Protein AF-A0A7W0SH45-F1 (afdb_monomer_lite)

Secondary structure (DSSP, 8-state):
-HHHHHHHHTSSS-HHHHHHHHHHTT----HHHHHHHHHHHHHHHHHTS-TTSPPPTTSHHHHHHHHHH--HHHHHHTT-

Structure (mmCIF, N/CA/C/O backbone):
data_AF-A0A7W0SH45-F1
#
_entry.id   AF-A0A7W0SH45-F1
#
loop_
_atom_site.group_PDB
_atom_site.id
_atom_site.type_symbol
_atom_site.label_atom_id
_atom_site.label_alt_id
_atom_site.label_comp_id
_atom_site.label_asym_id
_atom_site.label_entity_id
_atom_site.label_seq_id
_atom_site.pdbx_PDB_ins_code
_atom_site.Cartn_x
_atom_site.Cartn_y
_atom_site.Cartn_z
_atom_site.occupancy
_atom_site.B_iso_or_equiv
_atom_site.auth_seq_id
_atom_site.auth_comp_id
_atom_site.auth_asym_id
_atom_site.auth_atom_id
_atom_site.pdbx_PDB_model_num
ATOM 1 N N . MET A 1 1 ? 0.016 -24.446 3.714 1.00 61.75 1 MET A N 1
ATOM 2 C CA . MET A 1 1 ? 1.186 -23.619 4.081 1.00 61.75 1 MET A CA 1
ATOM 3 C C . MET A 1 1 ? 2.467 -24.156 3.445 1.00 61.75 1 MET A C 1
ATOM 5 O O . MET A 1 1 ? 3.010 -23.472 2.595 1.00 61.75 1 MET A O 1
ATOM 9 N N . ASN A 1 2 ? 2.895 -25.392 3.741 1.00 68.75 2 ASN A N 1
ATOM 10 C CA . ASN A 1 2 ? 4.153 -25.945 3.202 1.00 68.75 2 ASN A CA 1
ATOM 11 C C . ASN A 1 2 ? 4.213 -26.078 1.665 1.00 68.75 2 ASN A C 1
ATOM 13 O O . ASN A 1 2 ? 5.254 -25.802 1.085 1.00 68.75 2 ASN A O 1
ATOM 17 N N . GLU A 1 3 ? 3.120 -26.449 0.988 1.00 70.31 3 GLU A N 1
ATOM 18 C CA . GLU A 1 3 ? 3.109 -26.513 -0.488 1.00 70.31 3 GLU A CA 1
ATOM 19 C C . GLU A 1 3 ? 3.221 -25.137 -1.160 1.00 70.31 3 GLU A C 1
ATOM 21 O O . GLU A 1 3 ? 3.886 -25.016 -2.183 1.00 70.31 3 GLU A O 1
ATOM 26 N N . LEU A 1 4 ? 2.618 -24.100 -0.566 1.00 66.38 4 LEU A N 1
ATOM 27 C CA . LEU A 1 4 ? 2.721 -22.720 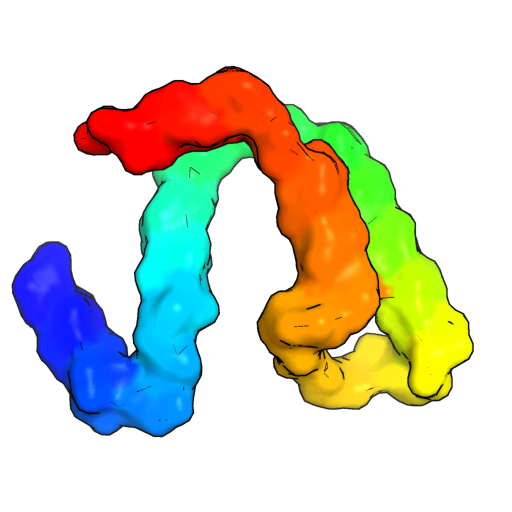-1.055 1.00 66.38 4 LEU A CA 1
ATOM 28 C C . LEU A 1 4 ? 4.137 -22.173 -0.865 1.00 66.38 4 LEU A C 1
ATOM 30 O O . LEU A 1 4 ? 4.677 -21.576 -1.785 1.00 66.38 4 LEU A O 1
ATOM 34 N N . LEU A 1 5 ? 4.755 -22.431 0.293 1.00 67.06 5 LEU A N 1
ATOM 35 C CA . LEU A 1 5 ? 6.147 -22.056 0.554 1.00 67.06 5 LEU A CA 1
ATOM 36 C C . LEU A 1 5 ? 7.104 -22.708 -0.448 1.00 67.06 5 LEU A C 1
ATOM 38 O O . LEU A 1 5 ? 7.920 -22.013 -1.041 1.00 67.06 5 LEU A O 1
ATOM 42 N N . ARG A 1 6 ? 6.947 -24.010 -0.712 1.00 69.56 6 ARG A N 1
ATOM 43 C CA . ARG A 1 6 ? 7.781 -24.716 -1.694 1.00 69.56 6 ARG A CA 1
ATOM 44 C C . ARG A 1 6 ? 7.605 -24.169 -3.114 1.00 69.56 6 ARG A C 1
ATOM 46 O O . ARG A 1 6 ? 8.582 -24.003 -3.830 1.00 69.56 6 ARG A O 1
ATOM 53 N N . GLY A 1 7 ? 6.371 -23.850 -3.509 1.00 71.25 7 GLY A N 1
ATOM 54 C CA . GLY A 1 7 ? 6.103 -23.221 -4.805 1.00 71.25 7 GLY A CA 1
ATOM 55 C C . GLY A 1 7 ? 6.706 -21.817 -4.943 1.00 71.25 7 GLY A C 1
ATOM 56 O O . GLY A 1 7 ? 7.044 -21.417 -6.052 1.00 71.25 7 GLY A O 1
ATOM 57 N N . LEU A 1 8 ? 6.869 -21.086 -3.834 1.00 67.00 8 LEU A N 1
ATOM 58 C CA . LEU A 1 8 ? 7.546 -19.786 -3.808 1.00 67.00 8 LEU A CA 1
ATOM 59 C C . LEU A 1 8 ? 9.073 -19.915 -3.847 1.00 67.00 8 LEU A C 1
ATOM 61 O O . LEU A 1 8 ? 9.715 -19.117 -4.516 1.00 67.00 8 LEU A O 1
ATOM 65 N N . GLU A 1 9 ? 9.648 -20.920 -3.180 1.00 68.88 9 GLU A N 1
ATOM 66 C CA . GLU A 1 9 ? 11.091 -21.217 -3.233 1.00 68.88 9 GLU A CA 1
ATOM 67 C C . GLU A 1 9 ? 11.558 -21.638 -4.636 1.00 68.88 9 GLU A C 1
ATOM 69 O O . GLU A 1 9 ? 12.685 -21.347 -5.029 1.00 68.88 9 GLU A O 1
ATOM 74 N N . GLU A 1 10 ? 10.698 -22.320 -5.396 1.00 72.75 10 GLU A N 1
ATOM 75 C CA . GLU A 1 10 ? 10.969 -22.756 -6.774 1.00 72.75 10 GLU A CA 1
ATOM 76 C C . GLU A 1 10 ? 10.692 -21.658 -7.823 1.00 72.75 10 GLU A C 1
ATOM 78 O O . GLU A 1 10 ? 10.983 -21.837 -9.006 1.00 72.75 10 GLU A O 1
ATOM 83 N N . SER A 1 11 ? 10.121 -20.528 -7.406 1.00 69.94 11 SER A N 1
ATOM 84 C CA . SER A 1 11 ? 9.710 -19.428 -8.275 1.00 69.94 11 SER A CA 1
ATOM 85 C C . SER A 1 11 ? 10.811 -18.364 -8.390 1.00 69.94 11 SER A C 1
ATOM 87 O O . SER A 1 11 ? 11.482 -18.045 -7.416 1.00 69.94 11 SER A O 1
ATOM 89 N N . GLU A 1 12 ? 10.953 -17.748 -9.568 1.0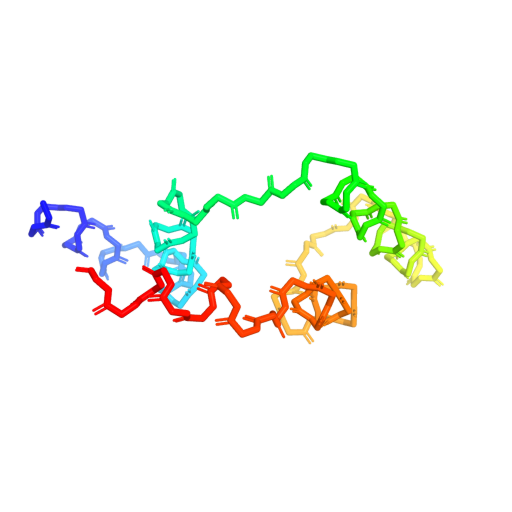0 69.31 12 GLU A N 1
ATOM 90 C CA . GLU A 1 12 ? 11.828 -16.575 -9.764 1.00 69.31 12 GLU A CA 1
ATOM 91 C C . GLU A 1 12 ? 11.258 -15.285 -9.144 1.00 69.31 12 GLU A C 1
ATOM 93 O O . GLU A 1 12 ? 11.939 -14.260 -9.109 1.00 69.31 12 GLU A O 1
ATOM 98 N N . ALA A 1 13 ? 10.009 -15.308 -8.664 1.00 69.19 13 ALA A N 1
ATOM 99 C CA . ALA A 1 13 ? 9.415 -14.180 -7.960 1.00 69.19 13 ALA A CA 1
ATOM 100 C C . ALA A 1 13 ? 10.151 -13.907 -6.646 1.00 69.19 13 ALA A C 1
ATOM 102 O O . ALA A 1 13 ? 10.534 -14.825 -5.921 1.00 69.19 13 ALA A O 1
ATOM 103 N N . ASP A 1 14 ? 10.272 -12.627 -6.308 1.00 81.44 14 ASP A N 1
ATOM 104 C CA . ASP A 1 14 ? 10.852 -12.214 -5.042 1.00 81.44 14 ASP A CA 1
ATOM 105 C C . ASP A 1 14 ? 10.053 -12.822 -3.871 1.00 81.44 14 ASP A C 1
ATOM 107 O O . ASP A 1 14 ? 8.859 -12.547 -3.669 1.00 81.44 14 ASP A O 1
ATOM 111 N N . LEU A 1 15 ? 10.718 -13.689 -3.101 1.00 83.06 15 LEU A N 1
ATOM 112 C CA . LEU A 1 15 ? 10.131 -14.376 -1.953 1.00 83.06 15 LEU A CA 1
ATOM 113 C C . LEU A 1 15 ? 9.602 -13.372 -0.921 1.00 83.06 15 LEU A C 1
ATOM 115 O O . LEU A 1 15 ? 8.563 -13.616 -0.310 1.00 83.06 15 LEU A O 1
ATOM 119 N N . SER A 1 16 ? 10.271 -12.229 -0.749 1.00 84.56 16 SER A N 1
ATOM 120 C CA . SER A 1 16 ? 9.844 -11.192 0.190 1.00 84.56 16 SER A CA 1
ATOM 121 C C . SER A 1 16 ? 8.522 -10.549 -0.236 1.00 84.56 16 SER A C 1
ATOM 123 O O . SER A 1 16 ? 7.627 -10.386 0.597 1.00 84.56 16 SER A O 1
ATOM 125 N N . VAL A 1 17 ? 8.343 -10.276 -1.532 1.00 86.19 17 VAL A N 1
ATOM 126 C CA . VAL A 1 17 ? 7.087 -9.759 -2.100 1.00 86.19 17 VAL A CA 1
ATOM 127 C C . VAL A 1 17 ? 5.967 -10.774 -1.909 1.00 86.19 17 VAL A C 1
ATOM 129 O O . VAL A 1 17 ? 4.873 -10.431 -1.460 1.00 86.19 17 VAL A O 1
ATOM 132 N N . SER A 1 18 ? 6.259 -12.040 -2.186 1.00 86.50 18 SER A N 1
ATOM 133 C CA . SER A 1 18 ? 5.287 -13.124 -2.084 1.00 86.50 18 SER A CA 1
ATOM 134 C C . SER A 1 18 ? 4.819 -13.361 -0.645 1.00 86.50 18 SER A C 1
ATOM 136 O O . SER A 1 18 ? 3.620 -13.488 -0.391 1.00 86.50 18 SER A O 1
ATOM 138 N N . LEU A 1 19 ? 5.749 -13.365 0.315 1.00 86.75 19 LEU A N 1
ATOM 139 C CA . LEU A 1 19 ? 5.432 -13.474 1.740 1.00 86.75 19 LEU A CA 1
ATOM 140 C C . LEU A 1 19 ? 4.683 -12.242 2.251 1.00 86.75 19 LEU A C 1
ATOM 142 O O . LEU A 1 19 ? 3.753 -12.388 3.039 1.00 86.75 19 LEU A O 1
ATOM 146 N N . SER A 1 20 ? 5.042 -11.046 1.780 1.00 88.31 20 SER A N 1
ATOM 147 C CA . SER A 1 20 ? 4.355 -9.805 2.153 1.00 88.31 20 SER A CA 1
ATOM 148 C C . SER A 1 20 ? 2.913 -9.787 1.647 1.00 88.31 20 SER A C 1
ATOM 150 O O . SER A 1 20 ? 2.011 -9.420 2.395 1.00 88.31 20 SER A O 1
ATOM 152 N N . TYR A 1 21 ? 2.676 -10.245 0.412 1.00 88.12 21 TYR A N 1
ATOM 153 C CA . TYR A 1 21 ? 1.327 -10.420 -0.127 1.00 88.12 21 TYR A CA 1
ATOM 154 C C . TYR A 1 21 ? 0.519 -11.411 0.714 1.00 88.12 21 TYR A C 1
ATOM 156 O O . TYR A 1 21 ? -0.580 -11.079 1.151 1.00 88.12 21 TYR A O 1
ATOM 164 N N . LEU A 1 22 ? 1.083 -12.593 0.992 1.00 89.31 22 LEU A N 1
ATOM 165 C CA . LEU A 1 22 ? 0.419 -13.629 1.784 1.00 89.31 22 LEU A CA 1
ATOM 166 C C . LEU A 1 22 ? 0.101 -13.159 3.210 1.00 89.31 22 LEU A C 1
ATOM 168 O O . LEU A 1 22 ? -0.989 -13.412 3.709 1.00 89.31 22 LEU A O 1
ATOM 172 N N . ALA A 1 23 ? 1.034 -12.477 3.873 1.00 89.44 23 ALA A N 1
ATOM 173 C CA . ALA A 1 23 ? 0.807 -11.936 5.208 1.00 89.44 23 ALA A CA 1
ATOM 174 C C . ALA A 1 23 ? -0.258 -10.826 5.187 1.00 89.44 23 ALA A C 1
ATOM 176 O O . ALA A 1 23 ? -1.131 -10.778 6.053 1.00 89.44 23 ALA A O 1
ATOM 177 N N . GLY A 1 24 ? -0.227 -9.974 4.159 1.00 90.50 24 GLY A N 1
ATOM 178 C CA . GLY A 1 24 ? -1.167 -8.875 3.972 1.00 90.50 24 GLY A CA 1
ATOM 179 C C . GLY A 1 24 ? -2.612 -9.312 3.720 1.00 90.50 24 GLY A C 1
ATOM 180 O O . GLY A 1 24 ? -3.517 -8.541 4.026 1.00 90.50 24 GLY A O 1
ATOM 181 N N . THR A 1 25 ? -2.874 -10.535 3.230 1.00 90.62 25 THR A N 1
ATOM 182 C CA . THR A 1 25 ? -4.259 -10.990 2.975 1.00 90.62 25 THR A CA 1
ATOM 183 C C . THR A 1 25 ? -5.109 -11.119 4.237 1.00 90.62 25 THR A C 1
ATOM 185 O O . THR A 1 25 ? -6.332 -11.151 4.135 1.00 90.62 25 THR A O 1
ATOM 188 N N . ASN A 1 26 ? -4.474 -11.218 5.408 1.00 89.56 26 ASN A N 1
ATOM 189 C CA . ASN A 1 26 ? -5.149 -11.324 6.704 1.00 89.56 26 ASN A CA 1
ATOM 190 C C . ASN A 1 26 ? -5.199 -9.988 7.464 1.00 89.56 26 ASN A C 1
ATOM 192 O O . ASN A 1 26 ? -5.708 -9.954 8.580 1.00 89.56 26 ASN A O 1
ATOM 196 N N . VAL A 1 27 ? -4.660 -8.907 6.890 1.00 93.06 27 VAL A N 1
ATOM 197 C CA . VAL A 1 27 ? -4.677 -7.578 7.507 1.00 93.06 27 VAL A CA 1
ATOM 198 C C . VAL A 1 27 ? -5.922 -6.826 7.046 1.00 93.06 27 VAL A C 1
ATOM 200 O O . VAL A 1 27 ? -6.091 -6.525 5.864 1.00 93.06 27 VAL A O 1
ATOM 203 N N . GLU A 1 28 ? -6.787 -6.487 7.991 1.00 94.88 28 GLU A N 1
ATOM 204 C CA . GLU A 1 28 ? -7.921 -5.601 7.780 1.00 94.88 28 GLU A CA 1
ATOM 205 C C . GLU A 1 28 ? -7.436 -4.155 7.630 1.00 94.88 28 GLU A C 1
ATOM 207 O O . GLU A 1 28 ? -6.767 -3.592 8.504 1.00 94.88 28 GLU A O 1
ATOM 212 N N . LEU A 1 29 ? -7.796 -3.552 6.496 1.00 94.19 29 LEU A N 1
ATOM 213 C CA . LEU A 1 29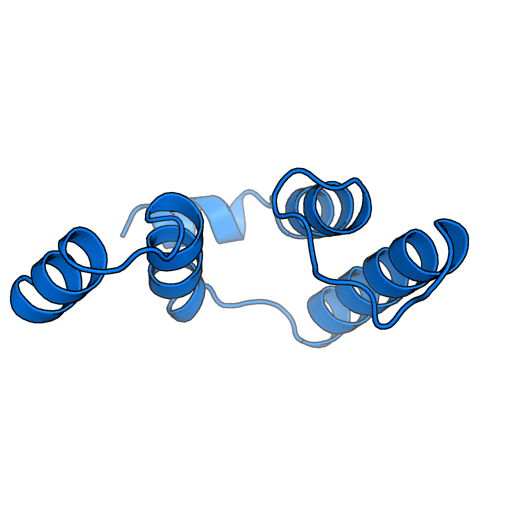 ? -7.495 -2.168 6.151 1.00 94.19 29 LEU A CA 1
ATOM 214 C C . LEU A 1 29 ? -8.798 -1.410 5.912 1.00 94.19 29 LEU A C 1
ATOM 216 O O . LEU A 1 29 ? -9.667 -1.877 5.170 1.00 94.19 29 LEU A O 1
ATOM 220 N N . GLU A 1 30 ? -8.909 -0.213 6.486 1.00 94.81 30 GLU A N 1
ATOM 221 C CA . GLU A 1 30 ? -10.029 0.680 6.203 1.00 94.81 30 GLU A CA 1
ATOM 222 C C . GLU A 1 30 ? -10.034 1.072 4.724 1.00 94.81 30 GLU A C 1
ATOM 224 O O . GLU A 1 30 ? -9.040 1.546 4.163 1.00 94.81 30 GLU A O 1
ATOM 229 N N . ALA A 1 31 ? -11.170 0.855 4.061 1.00 95.50 31 ALA A N 1
ATOM 230 C CA . ALA A 1 31 ? -11.227 0.882 2.603 1.00 95.50 31 ALA A CA 1
ATOM 231 C C . ALA A 1 31 ? -10.933 2.278 2.034 1.00 95.50 31 ALA A C 1
ATOM 233 O O . ALA A 1 31 ? -10.316 2.408 0.973 1.00 95.50 31 ALA A O 1
ATOM 234 N N . ASP A 1 32 ? -11.365 3.331 2.726 1.00 97.44 32 ASP A N 1
ATOM 235 C CA . ASP A 1 32 ? -11.132 4.707 2.289 1.00 97.44 32 ASP A CA 1
ATOM 236 C C . ASP A 1 32 ? -9.693 5.163 2.530 1.00 97.44 32 ASP A C 1
ATOM 238 O O . ASP A 1 32 ? -9.126 5.859 1.680 1.00 97.44 32 ASP A O 1
ATOM 242 N N . GLU A 1 33 ? -9.075 4.710 3.622 1.00 95.25 33 GLU A N 1
ATOM 243 C CA . GLU A 1 33 ? -7.660 4.948 3.907 1.00 95.25 33 GLU A CA 1
ATOM 244 C C . GLU A 1 33 ? -6.777 4.261 2.863 1.00 95.25 33 GLU A C 1
ATOM 246 O O . GLU A 1 33 ? -5.920 4.914 2.259 1.00 95.25 33 GLU A O 1
ATOM 251 N N . LEU A 1 34 ? -7.067 2.993 2.547 1.00 96.12 34 LEU A N 1
ATOM 252 C CA . LEU A 1 34 ? -6.370 2.242 1.504 1.00 96.12 34 LEU A CA 1
ATOM 253 C C . LEU A 1 34 ? -6.490 2.930 0.140 1.00 96.12 34 LEU A C 1
ATOM 255 O O . LEU A 1 34 ? -5.488 3.163 -0.534 1.00 96.12 34 LEU A O 1
ATOM 259 N N . ARG A 1 35 ? -7.703 3.322 -0.272 1.00 98.12 35 ARG A N 1
ATOM 260 C CA . ARG A 1 35 ? -7.905 4.043 -1.542 1.00 98.12 35 ARG A CA 1
ATOM 261 C C . ARG A 1 35 ? -7.139 5.362 -1.576 1.00 98.12 35 ARG A C 1
ATOM 263 O O . ARG A 1 35 ? -6.634 5.750 -2.629 1.00 98.12 35 ARG A O 1
ATOM 270 N N . ALA A 1 36 ? -7.087 6.086 -0.460 1.00 97.81 36 ALA A N 1
ATOM 271 C CA . ALA A 1 36 ? -6.346 7.336 -0.376 1.00 97.81 36 ALA A CA 1
ATOM 272 C C . ALA A 1 36 ? -4.833 7.109 -0.504 1.00 97.81 36 ALA A C 1
ATOM 274 O O . ALA A 1 36 ? -4.188 7.841 -1.256 1.00 97.81 36 ALA A O 1
ATOM 275 N N . ALA A 1 37 ? -4.296 6.087 0.164 1.00 97.88 37 ALA A N 1
ATOM 276 C CA . ALA A 1 37 ? -2.890 5.701 0.082 1.00 97.88 37 ALA A CA 1
ATOM 277 C C . ALA A 1 37 ? -2.496 5.250 -1.333 1.00 97.88 37 ALA A C 1
ATOM 279 O O . ALA A 1 37 ? -1.521 5.753 -1.894 1.00 97.88 37 ALA A O 1
ATOM 280 N N . VAL A 1 38 ? -3.312 4.401 -1.968 1.00 96.94 38 VAL A N 1
ATOM 281 C CA . VAL A 1 38 ? -3.089 3.941 -3.350 1.00 96.94 38 VAL A CA 1
ATOM 282 C C . VAL A 1 38 ? -3.041 5.116 -4.323 1.00 96.94 38 VAL A C 1
ATOM 284 O O . VAL A 1 38 ? -2.080 5.235 -5.078 1.00 96.94 38 VAL A O 1
ATOM 287 N N . ARG A 1 39 ? -4.002 6.049 -4.265 1.00 97.50 39 ARG A N 1
ATOM 288 C CA . ARG A 1 39 ? -3.989 7.235 -5.142 1.00 97.50 39 ARG A CA 1
ATOM 289 C C . ARG A 1 39 ? -2.720 8.071 -4.974 1.00 97.50 39 ARG A C 1
ATOM 291 O O . ARG A 1 39 ? -2.182 8.568 -5.959 1.00 97.50 39 ARG A O 1
ATOM 298 N N . ARG A 1 40 ? -2.232 8.253 -3.741 1.00 97.00 40 ARG A N 1
ATOM 299 C CA . ARG A 1 40 ? -0.972 8.977 -3.496 1.00 97.00 40 ARG A CA 1
ATOM 300 C C . ARG A 1 40 ? 0.217 8.244 -4.114 1.00 97.00 40 ARG A C 1
ATOM 302 O O . ARG A 1 40 ? 1.026 8.879 -4.788 1.00 97.00 40 ARG A O 1
ATOM 309 N N . ALA A 1 41 ? 0.293 6.928 -3.940 1.00 96.62 41 ALA A N 1
ATOM 310 C CA . ALA A 1 41 ? 1.339 6.104 -4.534 1.00 96.62 41 ALA A CA 1
ATOM 311 C C . ALA A 1 41 ? 1.306 6.138 -6.073 1.00 96.62 41 ALA A C 1
ATOM 313 O O . ALA A 1 41 ? 2.352 6.301 -6.698 1.00 96.62 41 ALA A O 1
ATOM 314 N N . GLU A 1 42 ? 0.123 6.076 -6.690 1.00 95.19 42 GLU A N 1
ATOM 315 C CA . GLU A 1 42 ? -0.057 6.204 -8.144 1.00 95.19 42 GLU A CA 1
ATOM 316 C C . GLU A 1 42 ? 0.403 7.569 -8.668 1.00 95.19 42 GLU A C 1
ATOM 318 O O . GLU A 1 42 ? 1.079 7.645 -9.695 1.00 95.19 42 GLU A O 1
ATOM 323 N N . LEU A 1 43 ? 0.095 8.656 -7.952 1.00 95.44 43 LEU A N 1
ATOM 324 C CA . LEU A 1 43 ? 0.588 9.989 -8.303 1.00 95.44 43 LEU A CA 1
ATOM 325 C C . LEU A 1 43 ? 2.119 10.041 -8.248 1.00 95.44 43 LEU A C 1
ATOM 327 O O . LEU A 1 43 ? 2.747 10.548 -9.176 1.00 95.44 43 LEU A O 1
ATOM 331 N N . ILE A 1 44 ? 2.733 9.469 -7.208 1.00 95.38 44 ILE A N 1
ATOM 332 C CA . ILE A 1 44 ? 4.196 9.362 -7.108 1.00 95.38 44 ILE A CA 1
ATOM 333 C C . ILE A 1 44 ? 4.754 8.543 -8.278 1.00 95.38 44 ILE A C 1
ATOM 335 O O . ILE A 1 44 ? 5.723 8.967 -8.912 1.00 95.38 44 ILE A O 1
ATOM 339 N N . LEU A 1 45 ? 4.136 7.408 -8.609 1.00 94.81 45 LEU A N 1
ATOM 340 C CA . LEU A 1 45 ? 4.547 6.562 -9.727 1.00 94.81 45 LEU A CA 1
ATOM 341 C C . LEU A 1 45 ? 4.527 7.341 -11.050 1.00 94.81 45 LEU A C 1
ATOM 343 O O . LEU A 1 45 ? 5.527 7.331 -11.771 1.00 94.81 45 LEU A O 1
ATOM 347 N N . ALA A 1 46 ? 3.435 8.064 -11.317 1.00 94.00 46 ALA A N 1
ATOM 348 C CA . ALA A 1 46 ? 3.237 8.856 -12.528 1.00 94.00 46 ALA A CA 1
ATOM 349 C C . ALA A 1 46 ? 4.206 10.045 -12.639 1.00 94.00 46 ALA A C 1
ATOM 351 O O . ALA A 1 46 ? 4.622 10.396 -13.741 1.00 94.00 46 ALA A O 1
ATOM 352 N N . THR A 1 47 ? 4.629 10.650 -11.521 1.00 92.38 47 THR A N 1
ATOM 353 C CA . THR A 1 47 ? 5.668 11.701 -11.568 1.00 92.38 47 THR A CA 1
ATOM 354 C C . THR A 1 47 ? 7.036 11.175 -12.009 1.00 92.38 47 THR A C 1
ATOM 356 O O . THR A 1 47 ? 7.862 11.949 -12.487 1.00 92.38 47 THR A O 1
ATOM 359 N N . GLY A 1 48 ? 7.278 9.867 -11.874 1.00 83.31 48 GLY A N 1
ATOM 360 C CA . GLY A 1 48 ? 8.529 9.212 -12.252 1.00 83.31 48 GLY A CA 1
ATOM 361 C C . GLY A 1 48 ? 8.651 8.837 -13.732 1.00 83.31 48 GLY A C 1
ATOM 362 O O . GLY A 1 48 ? 9.670 8.258 -14.100 1.00 83.31 48 GLY A O 1
ATOM 363 N N . GLY A 1 49 ? 7.648 9.125 -14.572 1.00 87.00 49 GLY A N 1
ATOM 364 C CA . GLY A 1 49 ? 7.653 8.785 -15.998 1.00 87.00 49 GLY A CA 1
ATOM 365 C C . GLY A 1 49 ? 6.424 7.978 -16.409 1.00 87.00 49 GLY A C 1
ATOM 366 O O . GLY A 1 49 ? 5.300 8.392 -16.150 1.00 87.00 49 GLY A O 1
ATOM 367 N N . ASP A 1 50 ? 6.628 6.841 -17.080 1.00 88.00 50 ASP A N 1
ATOM 368 C CA . ASP A 1 50 ? 5.527 5.979 -17.523 1.00 88.00 50 ASP A CA 1
ATOM 369 C C . ASP A 1 50 ? 4.806 5.340 -16.316 1.00 88.00 50 ASP A C 1
ATOM 371 O O . ASP A 1 50 ? 5.415 4.536 -15.609 1.00 88.00 50 ASP A O 1
ATOM 375 N N . PRO A 1 51 ? 3.516 5.641 -16.067 1.00 85.50 51 PRO A N 1
ATOM 376 C CA . PRO A 1 51 ? 2.757 5.036 -14.973 1.00 85.50 51 PRO A CA 1
ATOM 377 C C . PRO A 1 51 ? 2.459 3.545 -15.190 1.00 85.50 51 PRO A C 1
ATOM 379 O O . PRO A 1 51 ? 2.005 2.882 -14.264 1.00 85.50 51 PRO A O 1
ATOM 382 N N . ARG A 1 52 ? 2.682 3.015 -16.399 1.00 87.69 52 ARG A N 1
ATOM 383 C CA . ARG A 1 52 ? 2.542 1.588 -16.723 1.00 87.69 52 ARG A CA 1
ATOM 384 C C . ARG A 1 52 ? 3.851 0.809 -16.619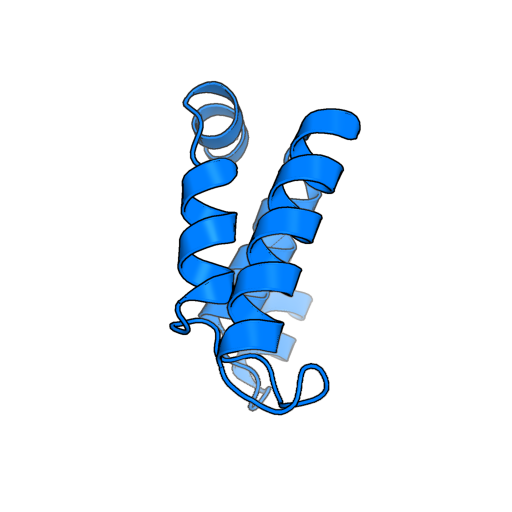 1.00 87.69 52 ARG A C 1
ATOM 386 O O . ARG A 1 52 ? 3.864 -0.376 -16.947 1.00 87.69 52 ARG A O 1
ATOM 393 N N . ARG A 1 53 ? 4.939 1.456 -16.193 1.00 88.69 53 ARG A N 1
ATOM 394 C CA . ARG A 1 53 ? 6.208 0.770 -15.943 1.00 88.69 53 ARG A CA 1
ATOM 395 C C . ARG A 1 53 ? 6.039 -0.320 -14.891 1.00 88.69 53 ARG A C 1
ATOM 397 O O . ARG A 1 53 ? 5.155 -0.245 -14.037 1.00 88.69 53 ARG A O 1
ATOM 404 N N . GLU A 1 54 ? 6.935 -1.293 -14.940 1.00 89.00 54 GLU A N 1
ATOM 405 C CA . GLU A 1 54 ? 7.017 -2.324 -13.915 1.00 89.00 54 GLU A CA 1
ATOM 406 C C . GLU A 1 54 ? 7.206 -1.696 -12.527 1.00 89.00 54 GLU A C 1
ATOM 408 O O . GLU A 1 54 ? 7.914 -0.691 -12.360 1.00 89.00 54 GLU A O 1
ATOM 413 N N . LEU A 1 55 ? 6.508 -2.261 -11.541 1.00 89.25 55 LEU A N 1
ATOM 414 C CA . LEU A 1 55 ? 6.604 -1.812 -10.163 1.00 89.25 55 LEU A CA 1
ATOM 415 C C . LEU A 1 55 ? 7.881 -2.367 -9.543 1.00 89.25 55 LEU A C 1
ATOM 417 O O . LEU A 1 55 ? 8.116 -3.568 -9.548 1.00 89.25 55 LEU A O 1
ATOM 421 N N . ASP A 1 56 ? 8.662 -1.461 -8.974 1.00 89.88 56 ASP A N 1
ATOM 422 C CA . ASP A 1 56 ? 9.829 -1.778 -8.165 1.00 89.88 56 ASP A CA 1
ATOM 423 C C . ASP A 1 56 ? 9.396 -1.831 -6.686 1.00 89.88 56 ASP A C 1
ATOM 425 O O . ASP A 1 56 ? 8.933 -0.796 -6.185 1.00 89.88 56 ASP A O 1
ATOM 429 N N . PRO A 1 57 ? 9.503 -2.986 -5.994 1.00 89.81 57 PRO A N 1
ATOM 430 C CA . PRO A 1 57 ? 9.163 -3.123 -4.574 1.00 89.81 57 PRO A CA 1
ATOM 431 C C . PRO A 1 57 ? 9.914 -2.149 -3.658 1.00 89.81 57 PRO A C 1
ATOM 433 O O . PRO A 1 57 ? 9.346 -1.675 -2.675 1.00 89.81 57 PRO A O 1
ATOM 436 N N . ASP A 1 58 ? 11.147 -1.786 -4.017 1.00 90.38 58 ASP A N 1
ATOM 437 C CA . ASP A 1 58 ? 11.969 -0.817 -3.281 1.00 90.38 58 ASP A CA 1
ATOM 438 C C . ASP A 1 58 ? 11.789 0.620 -3.808 1.00 90.38 58 ASP A C 1
ATOM 440 O O . ASP A 1 58 ? 12.379 1.592 -3.320 1.00 90.38 58 ASP A O 1
ATOM 444 N N . GLY A 1 59 ? 10.934 0.783 -4.817 1.00 93.25 59 GLY A N 1
ATOM 445 C CA . GLY A 1 59 ? 10.647 2.048 -5.460 1.00 93.25 59 GLY A CA 1
ATOM 446 C C . GLY A 1 59 ? 9.875 3.015 -4.561 1.00 93.25 59 GLY A C 1
ATOM 447 O O . GLY A 1 59 ? 9.053 2.647 -3.722 1.00 93.25 59 GLY A O 1
ATOM 448 N N . ARG A 1 60 ? 10.060 4.319 -4.807 1.00 94.94 60 ARG A N 1
ATOM 449 C CA . ARG A 1 60 ? 9.462 5.399 -3.995 1.00 94.94 60 ARG A CA 1
ATOM 450 C C . ARG A 1 60 ? 7.936 5.308 -3.846 1.00 94.94 60 ARG A C 1
ATOM 452 O O . ARG A 1 60 ? 7.412 5.658 -2.793 1.00 94.94 60 ARG A O 1
ATOM 459 N N . ALA A 1 61 ? 7.224 4.884 -4.891 1.00 95.50 61 ALA A N 1
ATOM 460 C CA . ALA A 1 61 ? 5.768 4.745 -4.845 1.00 95.50 61 ALA A CA 1
ATOM 461 C C . ALA A 1 61 ? 5.336 3.644 -3.861 1.00 95.50 61 ALA A C 1
ATOM 463 O O . ALA A 1 61 ? 4.447 3.876 -3.044 1.00 95.50 61 ALA A O 1
ATOM 464 N N . VAL A 1 62 ? 6.013 2.490 -3.894 1.00 94.56 62 VAL A N 1
ATOM 465 C CA . VAL A 1 62 ? 5.755 1.363 -2.987 1.00 94.56 62 VAL A CA 1
ATOM 466 C C . VAL A 1 62 ? 6.149 1.727 -1.560 1.00 94.56 62 VAL A C 1
ATOM 468 O O . VAL A 1 62 ? 5.344 1.549 -0.652 1.00 94.56 62 VAL A O 1
ATOM 471 N N . ALA A 1 63 ? 7.317 2.343 -1.361 1.00 95.19 63 ALA A N 1
ATOM 472 C CA . ALA A 1 63 ? 7.755 2.804 -0.044 1.00 95.19 63 ALA A CA 1
ATOM 473 C C . ALA A 1 63 ? 6.778 3.815 0.589 1.00 95.19 63 ALA A C 1
ATOM 475 O O . ALA A 1 63 ? 6.508 3.752 1.786 1.00 95.19 63 ALA A O 1
ATOM 476 N N . SER A 1 64 ? 6.209 4.729 -0.209 1.00 96.94 64 SER A N 1
ATOM 477 C CA . SER A 1 64 ? 5.189 5.667 0.275 1.00 96.94 64 SER A CA 1
ATOM 478 C C . SER A 1 64 ? 3.889 4.963 0.662 1.00 96.94 64 SER A C 1
ATOM 480 O O . SER A 1 64 ? 3.298 5.321 1.675 1.00 96.94 64 SER A O 1
ATOM 482 N N . LEU A 1 65 ? 3.441 3.979 -0.125 1.00 96.44 65 LEU A N 1
ATOM 483 C CA . LEU A 1 65 ? 2.262 3.179 0.210 1.00 96.44 65 LEU A CA 1
ATOM 484 C C . LEU A 1 65 ? 2.494 2.376 1.493 1.00 96.44 65 LEU A C 1
ATOM 486 O O . LEU A 1 65 ? 1.635 2.360 2.367 1.00 96.44 65 LEU A O 1
ATOM 490 N N . ALA A 1 66 ? 3.664 1.750 1.626 1.00 94.81 66 ALA A N 1
ATOM 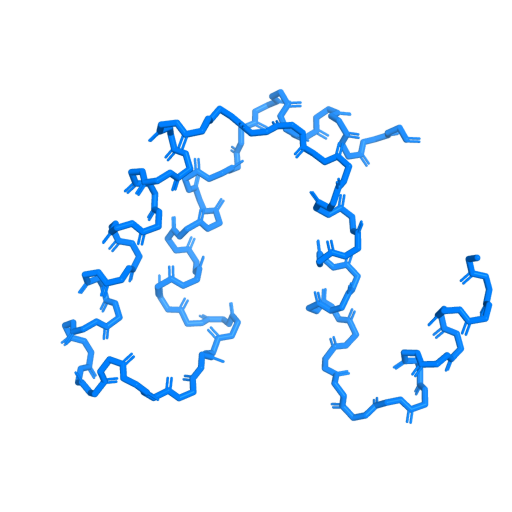491 C CA . ALA A 1 66 ? 4.035 0.996 2.815 1.00 94.81 66 ALA A CA 1
ATOM 492 C C . ALA A 1 66 ? 4.011 1.884 4.066 1.00 94.81 66 ALA A C 1
ATOM 494 O O . ALA A 1 66 ? 3.430 1.491 5.069 1.00 94.81 66 ALA A O 1
ATOM 495 N N . ALA A 1 67 ? 4.565 3.099 3.989 1.00 96.44 67 ALA A N 1
ATOM 496 C CA . ALA A 1 67 ? 4.541 4.053 5.097 1.00 96.44 67 ALA A CA 1
ATOM 497 C C . ALA A 1 67 ? 3.117 4.481 5.492 1.00 96.44 67 ALA A C 1
ATOM 499 O O . ALA A 1 67 ? 2.831 4.615 6.677 1.00 96.44 67 ALA A O 1
ATOM 500 N N . ASP A 1 68 ? 2.220 4.662 4.518 1.00 96.56 68 ASP A N 1
ATOM 501 C CA . ASP A 1 68 ? 0.816 4.995 4.783 1.00 96.56 68 ASP A CA 1
ATOM 502 C C . ASP A 1 68 ? 0.055 3.846 5.473 1.00 96.56 68 ASP A C 1
ATOM 504 O O . ASP A 1 68 ? -0.884 4.101 6.224 1.00 96.56 68 ASP A O 1
ATOM 508 N N . LEU A 1 69 ? 0.442 2.591 5.215 1.00 94.38 69 LEU A N 1
ATOM 509 C CA . LEU A 1 69 ? -0.183 1.392 5.788 1.00 94.38 69 LEU A CA 1
ATOM 510 C C . LEU A 1 69 ? 0.482 0.918 7.094 1.00 94.38 69 LEU A C 1
ATOM 512 O O . LEU A 1 69 ? -0.061 0.045 7.774 1.00 94.38 69 LEU A O 1
ATOM 516 N N . ASP A 1 70 ? 1.644 1.472 7.452 1.00 94.19 70 ASP A N 1
ATOM 517 C CA . ASP A 1 70 ? 2.453 1.062 8.603 1.00 94.19 70 ASP A CA 1
ATOM 518 C C . ASP A 1 70 ? 1.911 1.616 9.933 1.00 94.19 70 ASP A C 1
ATOM 520 O O . ASP A 1 70 ? 2.526 2.449 10.605 1.00 94.19 70 ASP A O 1
ATOM 524 N N . GLY A 1 71 ? 0.714 1.164 10.305 1.00 94.44 71 GLY A N 1
ATOM 525 C CA . GLY A 1 71 ? 0.044 1.552 11.540 1.00 94.44 71 GLY A CA 1
ATOM 526 C C . GLY A 1 71 ? 0.193 0.522 12.673 1.00 94.44 71 GLY A C 1
ATOM 527 O O . GLY A 1 71 ? 0.334 -0.680 12.428 1.00 94.44 71 GLY A O 1
ATOM 528 N N . PRO A 1 72 ? 0.103 0.951 13.951 1.00 95.00 72 PRO A N 1
ATOM 529 C CA . PRO A 1 72 ? 0.194 0.048 15.101 1.00 95.00 72 PRO A CA 1
ATOM 530 C C . PRO A 1 72 ? -0.861 -1.066 15.098 1.00 95.00 72 PRO A C 1
ATOM 532 O O . PRO A 1 72 ? -0.567 -2.187 15.501 1.00 95.00 72 PRO A O 1
ATOM 535 N N . SER A 1 73 ? -2.082 -0.769 14.638 1.00 93.31 73 SER A N 1
ATOM 536 C CA . SER A 1 73 ? -3.164 -1.756 14.568 1.00 93.31 73 SER A CA 1
ATOM 537 C C . SER A 1 73 ? -2.859 -2.843 13.537 1.00 93.31 73 SER A C 1
ATOM 539 O O . SER A 1 73 ? -2.965 -4.025 13.847 1.00 93.31 73 SER A O 1
ATOM 541 N N . GLN A 1 74 ? -2.400 -2.459 12.345 1.00 93.88 74 GLN A N 1
ATOM 542 C CA . GLN A 1 74 ? -2.018 -3.376 11.271 1.00 93.88 74 GLN A CA 1
ATOM 543 C C . GLN A 1 74 ? -0.821 -4.243 11.686 1.00 93.88 74 GLN A C 1
ATOM 545 O O . GLN A 1 74 ? -0.803 -5.448 11.448 1.00 93.88 74 GLN A O 1
ATOM 550 N N . ARG A 1 75 ? 0.161 -3.650 12.377 1.00 93.62 75 ARG A N 1
ATOM 551 C CA . ARG A 1 75 ? 1.316 -4.374 12.933 1.00 93.62 75 ARG A CA 1
ATOM 552 C C . ARG A 1 75 ? 0.917 -5.438 13.950 1.00 93.62 75 ARG A C 1
ATOM 554 O O . ARG A 1 75 ? 1.560 -6.483 13.991 1.00 93.62 75 ARG A O 1
ATOM 561 N N . GLU A 1 76 ? -0.094 -5.175 14.774 1.00 94.88 76 GLU A N 1
ATOM 562 C CA . GLU A 1 76 ? -0.582 -6.152 15.751 1.00 94.88 76 GLU A CA 1
ATOM 563 C C . GLU A 1 76 ? -1.278 -7.332 15.061 1.00 94.88 76 GLU A C 1
ATOM 565 O O . GLU A 1 76 ? -1.049 -8.479 15.436 1.00 94.88 76 GLU A O 1
ATOM 570 N N . GLN A 1 77 ? -2.035 -7.074 13.989 1.00 93.69 77 GLN A N 1
ATOM 571 C CA . GLN A 1 77 ? -2.678 -8.127 13.193 1.00 93.69 77 GLN A CA 1
ATOM 572 C C . GLN A 1 77 ? -1.662 -9.110 12.583 1.00 93.69 77 GLN A C 1
ATOM 574 O O . GLN A 1 77 ? -1.939 -10.300 12.500 1.00 93.69 77 GLN A O 1
ATOM 579 N N . LEU A 1 78 ? -0.454 -8.649 12.236 1.00 90.12 78 LEU A N 1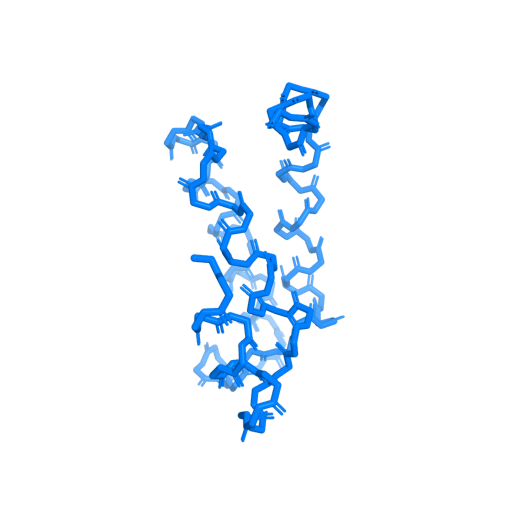
ATOM 580 C CA . LEU A 1 78 ? 0.625 -9.491 11.694 1.00 90.12 78 LEU A CA 1
ATOM 581 C C . LEU A 1 78 ? 1.326 -10.393 12.727 1.00 90.12 78 LEU A C 1
ATOM 583 O O . LEU A 1 78 ? 2.182 -11.194 12.353 1.00 90.12 78 LEU A O 1
ATOM 587 N N . ARG A 1 79 ? 1.035 -10.248 14.026 1.00 88.56 79 ARG A N 1
ATOM 588 C CA . ARG A 1 79 ? 1.648 -11.066 15.091 1.00 88.56 79 ARG A CA 1
ATOM 589 C C . ARG A 1 79 ? 0.877 -12.348 15.403 1.00 88.56 79 ARG A C 1
ATOM 591 O O . ARG A 1 79 ? 1.361 -13.139 16.213 1.00 88.56 79 ARG A O 1
ATOM 598 N N . THR A 1 80 ? -0.306 -12.510 14.813 1.00 63.88 80 THR A N 1
ATOM 599 C CA . THR A 1 80 ? -1.240 -13.619 15.058 1.00 63.88 80 THR A CA 1
ATOM 600 C C . THR A 1 80 ? -1.172 -14.627 13.922 1.00 63.88 80 THR A C 1
ATOM 602 O O . THR A 1 80 ? -1.145 -15.840 14.228 1.00 63.88 80 THR A O 1
#

Radius of gyration: 14.38 Å; chains: 1; bounding box: 23×38×33 Å

Foldseek 3Di:
DVVLLVVLVVDPDDSVVVVCVVLCVQFDDDPVLLVVLLVQLLVVCVVVPDSPDDDDCPDPSNVSSCVSQPDPSRVVSSVD

pLDDT: mean 88.12, std 9.95, range [61.75, 98.12]

Sequence (80 aa):
MNELLRGLEESEADLSVSLSYLAGTNVELEADELRAAVRRAELILATGGDPRRELDPDGRAVASLAADLDGPSQREQLRT